Protein AF-A0ABD1Q8P7-F1 (afdb_monomer_lite)

Foldseek 3Di:
DDDDDDDDDDDDDDDDDDDDDDDDDDDPPPDDDDDPPPPPPPDDPPPPDPPDPPPPPPPPVPPPCPDALQNLLVQLVCCLCPVDPDDNPDDDLQSSLVSNVVSLVVVVVVVVVVVVVVCVVVVDDDDDDDDPDDDCDQVRVVSCVVSVNVVSPQSSVVVVVHGPVSSSVVSPPPPD

Secondary structure (DSSP, 8-state):
---PPPP-------------------------------------TTSS----TT-----------PPPHHHHHHHHHHHHHHS-SS-TT---HHHHHHHHHHHHHHHHHHHHHHHHHHHHHHTPPPPPP--S------HHHHHHHHTT-HHHHHHHHHHTT--HHHHHHHTTGGG-

pLDDT: mean 71.92, std 25.05, range [29.03, 96.69]

Radius of gyration: 26.57 Å; chains: 1; bounding box: 70×62×67 Å

Organism: NCBI:txid205694

Sequence (176 aa):
MEVSAFSVSPSSIALFSNFSRNLSNWEFRISRSPHSRRCFIVKNVASEKQQKLKDRPALHEEDSLKPDSASIASSIKYHAEFTPAFSPELFELPKAYYATAESVRDMLIINWNATYDYYEKMDVKQAYYLSMEYLQGRALLNAIGNLELTGAYAEALRKLGQNLEDVARQASVSLS

InterPro domains:
  IPR000811 Glycosyl transferase, family 35 [PTHR11468] (46-170)

Structure (mmCIF, N/CA/C/O backbone):
data_AF-A0ABD1Q8P7-F1
#
_entry.id   AF-A0ABD1Q8P7-F1
#
loop_
_atom_site.group_PDB
_atom_site.id
_atom_site.type_symbol
_atom_site.label_atom_id
_atom_site.label_alt_id
_atom_site.label_comp_id
_atom_site.label_asym_id
_atom_site.label_entity_id
_atom_site.label_seq_id
_atom_site.pdbx_PDB_ins_code
_atom_site.Cartn_x
_atom_site.Cartn_y
_atom_site.Cartn_z
_atom_site.occupancy
_atom_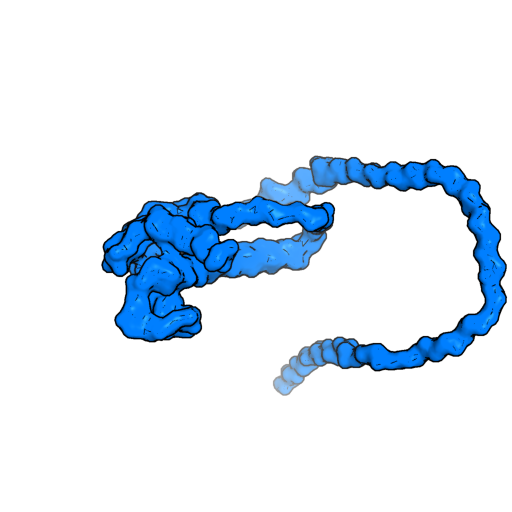site.B_iso_or_equiv
_atom_site.auth_seq_id
_atom_site.auth_comp_id
_atom_site.auth_asym_id
_atom_site.auth_atom_id
_atom_site.pdbx_PDB_model_num
ATOM 1 N N . MET A 1 1 ? 49.360 17.920 -3.704 1.00 41.06 1 MET A N 1
ATOM 2 C CA . MET A 1 1 ? 48.051 17.265 -3.514 1.00 41.06 1 MET A CA 1
ATOM 3 C C . MET A 1 1 ? 47.000 18.236 -4.014 1.00 41.06 1 MET A C 1
ATOM 5 O O . MET A 1 1 ? 46.603 19.126 -3.276 1.00 41.06 1 MET A O 1
ATOM 9 N N . GLU A 1 2 ? 46.669 18.146 -5.300 1.00 32.91 2 GLU A N 1
ATOM 10 C CA . GLU A 1 2 ? 45.545 18.873 -5.893 1.00 32.91 2 GLU A CA 1
ATOM 11 C C . GLU A 1 2 ? 44.259 18.099 -5.601 1.00 32.91 2 GLU A C 1
ATOM 13 O O . GLU A 1 2 ? 44.213 16.884 -5.787 1.00 32.91 2 GLU A O 1
ATOM 18 N N . VAL A 1 3 ? 43.226 18.800 -5.140 1.00 40.91 3 VAL A N 1
ATOM 19 C CA . VAL A 1 3 ? 41.857 18.286 -5.072 1.00 40.91 3 VAL A CA 1
ATOM 20 C C . VAL A 1 3 ? 41.006 19.110 -6.027 1.00 40.91 3 VAL A C 1
ATOM 22 O O . VAL A 1 3 ? 40.790 20.304 -5.834 1.00 40.91 3 VAL A O 1
ATOM 25 N N . SER A 1 4 ? 40.580 18.466 -7.108 1.00 37.16 4 SER A N 1
ATOM 26 C CA . SER A 1 4 ? 39.680 19.020 -8.112 1.00 37.16 4 SER A CA 1
ATOM 27 C C . SER A 1 4 ? 38.277 19.183 -7.519 1.00 37.16 4 SER A C 1
ATOM 29 O O . SER A 1 4 ? 37.673 18.213 -7.065 1.00 37.16 4 SER A O 1
ATOM 31 N N . ALA A 1 5 ? 37.750 20.407 -7.534 1.00 40.59 5 ALA A N 1
ATOM 32 C CA . ALA A 1 5 ? 36.365 20.702 -7.186 1.00 40.59 5 ALA A CA 1
ATOM 33 C C . ALA A 1 5 ? 35.458 20.458 -8.405 1.00 40.59 5 ALA A C 1
ATOM 35 O O . ALA A 1 5 ? 35.649 21.064 -9.460 1.00 40.59 5 ALA A O 1
ATOM 36 N N . PHE A 1 6 ? 34.476 19.567 -8.261 1.00 34.59 6 PHE A N 1
ATOM 37 C CA . PHE A 1 6 ? 33.439 19.325 -9.262 1.00 34.59 6 PHE A CA 1
ATOM 38 C C . PHE A 1 6 ? 32.339 20.386 -9.106 1.00 34.59 6 PHE A C 1
ATOM 40 O O . PHE A 1 6 ? 31.718 20.512 -8.052 1.00 34.59 6 PHE A O 1
ATOM 47 N N . SER A 1 7 ? 32.146 21.178 -10.156 1.00 33.59 7 SER A N 1
ATOM 48 C CA . SER A 1 7 ? 31.109 22.203 -10.280 1.00 33.59 7 SER A CA 1
ATOM 49 C C . SER A 1 7 ? 29.750 21.551 -10.558 1.00 33.59 7 SER A C 1
ATOM 51 O O . SER A 1 7 ? 29.611 20.818 -11.535 1.00 33.59 7 SER A O 1
ATOM 53 N N . VAL A 1 8 ? 28.745 21.842 -9.728 1.00 39.50 8 VAL A N 1
ATOM 54 C CA . VAL A 1 8 ? 27.325 21.603 -10.031 1.00 39.50 8 VAL A CA 1
ATOM 55 C C . VAL A 1 8 ? 26.650 22.967 -10.137 1.00 39.50 8 VAL A C 1
ATOM 57 O O . VAL A 1 8 ? 26.600 23.728 -9.173 1.00 39.50 8 VAL A O 1
ATOM 60 N N . SER A 1 9 ? 26.170 23.290 -11.336 1.00 36.75 9 SER A N 1
ATOM 61 C CA . SER A 1 9 ? 25.397 24.499 -11.621 1.00 36.75 9 SER A CA 1
ATOM 62 C C . SER A 1 9 ? 23.930 24.308 -11.205 1.00 36.75 9 SER A C 1
ATOM 64 O O . SER A 1 9 ? 23.332 23.301 -11.588 1.00 36.75 9 SER A O 1
ATOM 66 N N . PRO A 1 10 ? 23.319 25.262 -10.479 1.00 41.78 10 PRO A N 1
ATOM 67 C CA . PRO A 1 10 ? 21.880 25.309 -10.270 1.00 41.78 10 PRO A CA 1
ATOM 68 C C . PRO A 1 10 ? 21.239 26.243 -11.308 1.00 41.78 10 PRO A C 1
ATOM 70 O O . PRO A 1 10 ? 21.439 27.457 -11.274 1.00 41.78 10 PRO A O 1
ATOM 73 N N . SER A 1 11 ? 20.459 25.700 -12.243 1.00 34.94 11 SER A N 1
ATOM 74 C CA . SER A 1 11 ? 19.653 26.510 -13.163 1.00 34.94 11 SER A CA 1
ATOM 75 C C . SER A 1 11 ? 18.288 26.848 -12.552 1.00 34.94 11 SER A C 1
ATOM 77 O O . SER A 1 11 ? 17.472 25.972 -12.275 1.00 34.94 11 SER A O 1
ATOM 79 N N . SER A 1 12 ? 18.105 28.155 -12.358 1.00 33.19 12 SER A N 1
ATOM 80 C CA . SER A 1 12 ? 16.984 28.922 -11.815 1.00 33.19 12 SER A CA 1
ATOM 81 C C . SER A 1 12 ? 15.560 28.498 -12.186 1.00 33.19 12 SER A C 1
ATOM 83 O O . SER A 1 12 ? 15.215 28.336 -13.355 1.00 33.19 12 SER A O 1
ATOM 85 N N . ILE A 1 13 ? 14.697 28.542 -11.168 1.00 41.38 13 ILE A N 1
ATOM 86 C CA . ILE A 1 13 ? 13.248 28.749 -11.267 1.00 41.38 13 ILE A CA 1
ATOM 87 C C . ILE A 1 13 ? 12.958 30.215 -10.895 1.00 41.38 13 ILE A C 1
ATOM 89 O O . ILE A 1 13 ? 13.253 30.629 -9.778 1.00 41.38 13 ILE A O 1
ATOM 93 N N . ALA A 1 14 ? 12.359 30.985 -11.805 1.00 33.78 14 ALA A N 1
ATOM 94 C CA . ALA A 1 14 ? 11.606 32.220 -11.530 1.00 33.78 14 ALA A CA 1
ATOM 95 C C . ALA A 1 14 ? 10.690 32.476 -12.745 1.00 33.78 14 ALA A C 1
ATOM 97 O O . ALA A 1 14 ? 11.173 32.638 -13.859 1.00 33.78 14 ALA A O 1
ATOM 98 N N . LEU A 1 15 ? 9.401 32.146 -12.656 1.00 34.25 15 LEU A N 1
ATOM 99 C CA . LEU A 1 15 ? 8.263 32.968 -12.215 1.00 34.25 15 LEU A CA 1
ATOM 100 C C . LEU A 1 15 ? 7.840 34.107 -13.163 1.00 34.25 15 LEU A C 1
ATOM 102 O O . LEU A 1 15 ? 8.585 35.023 -13.492 1.00 34.25 15 LEU A O 1
ATOM 106 N N . PHE A 1 16 ? 6.562 33.992 -13.530 1.00 38.97 16 PHE A N 1
ATOM 107 C CA . PHE A 1 16 ? 5.670 34.893 -14.249 1.00 38.97 16 PHE A CA 1
ATOM 108 C C . PHE A 1 16 ? 5.809 36.379 -13.890 1.00 38.97 16 PHE A C 1
ATOM 110 O O . PHE A 1 16 ? 5.791 36.728 -12.715 1.00 38.97 16 PHE A O 1
ATOM 117 N N . SER A 1 17 ? 5.722 37.258 -14.895 1.00 30.81 17 SER A N 1
ATOM 118 C CA . SER A 1 17 ? 4.758 38.370 -14.866 1.00 30.81 17 SER A CA 1
ATOM 119 C C . SER A 1 17 ? 4.654 39.116 -16.207 1.00 30.81 17 SER A C 1
ATOM 121 O O . SER A 1 17 ? 5.644 39.398 -16.868 1.00 30.81 17 SER A O 1
ATOM 123 N N . ASN A 1 18 ? 3.407 39.471 -16.537 1.00 33.38 18 ASN A N 1
ATOM 124 C CA . ASN A 1 18 ? 2.975 40.623 -17.331 1.00 33.38 18 ASN A CA 1
ATOM 125 C C . ASN A 1 18 ? 3.381 40.726 -18.811 1.00 33.38 18 ASN A C 1
ATOM 127 O O . ASN A 1 18 ? 4.415 41.289 -19.158 1.00 33.38 18 ASN A O 1
ATOM 131 N N . PHE A 1 19 ? 2.421 40.430 -19.696 1.00 29.03 19 PHE A N 1
ATOM 132 C CA . PHE A 1 19 ? 2.240 41.283 -20.868 1.00 29.03 19 PHE A CA 1
ATOM 133 C C . PHE A 1 19 ? 0.767 41.615 -21.105 1.00 29.03 19 PHE A C 1
ATOM 135 O O . PHE A 1 19 ? -0.127 40.774 -21.013 1.00 29.03 19 PHE A O 1
ATOM 142 N N . SER A 1 20 ? 0.556 42.909 -21.307 1.00 34.59 20 SER A N 1
ATOM 143 C CA . SER A 1 20 ? -0.701 43.631 -21.237 1.00 34.59 20 SER A CA 1
ATOM 144 C C . SER A 1 20 ? -1.556 43.449 -22.491 1.00 34.59 20 SER A C 1
ATOM 146 O O . SER A 1 20 ? -1.073 43.144 -23.578 1.00 34.59 20 SER A O 1
ATOM 148 N N . ARG A 1 21 ? -2.857 43.675 -22.307 1.00 41.97 21 ARG A N 1
ATOM 149 C CA . ARG A 1 21 ? -3.917 43.602 -23.312 1.00 41.97 21 ARG A CA 1
ATOM 150 C C . ARG A 1 21 ? -3.717 44.688 -24.375 1.00 41.97 21 ARG A C 1
ATOM 152 O O . ARG A 1 21 ? -3.667 45.866 -24.037 1.00 41.97 21 ARG A O 1
ATOM 159 N N . ASN A 1 22 ? -3.741 44.315 -25.653 1.00 35.97 22 ASN A N 1
ATOM 160 C CA . ASN A 1 22 ? -4.157 45.225 -26.718 1.00 35.97 22 ASN A CA 1
ATOM 161 C C . ASN A 1 22 ? -5.138 44.489 -27.639 1.00 35.97 22 ASN A C 1
ATOM 163 O O . ASN A 1 22 ? -4.765 43.625 -28.427 1.00 35.97 22 ASN A O 1
ATOM 167 N N . LEU A 1 23 ? -6.421 44.786 -27.436 1.00 45.47 23 LEU A N 1
ATOM 168 C CA . LEU A 1 23 ? -7.528 44.382 -28.288 1.00 45.47 23 LEU A CA 1
ATOM 169 C C . LEU A 1 23 ? -7.717 45.480 -29.332 1.00 45.47 23 LEU A C 1
ATOM 171 O O . LEU A 1 23 ? -8.270 46.531 -29.015 1.00 45.47 23 LEU A O 1
ATOM 175 N N . SER A 1 24 ? -7.316 45.229 -30.573 1.00 46.22 24 SER A N 1
ATOM 176 C CA . SER A 1 24 ? -8.000 45.837 -31.710 1.00 46.22 24 SER A CA 1
ATOM 177 C C . SER A 1 24 ? -7.896 44.951 -32.949 1.00 46.22 24 SER A C 1
ATOM 179 O O . SER A 1 24 ? -6.823 44.529 -33.364 1.00 46.22 24 SER A O 1
ATOM 181 N N . ASN A 1 25 ? -9.080 44.678 -33.494 1.00 46.12 25 ASN A N 1
ATOM 182 C CA . ASN A 1 25 ? -9.380 44.245 -34.852 1.00 46.12 25 ASN A CA 1
ATOM 183 C C . ASN A 1 25 ? -8.745 42.934 -35.329 1.00 46.12 25 ASN A C 1
ATOM 185 O O . ASN A 1 25 ? -7.766 42.917 -36.071 1.00 46.12 25 ASN A O 1
ATOM 189 N N . TRP A 1 26 ? -9.433 41.832 -35.031 1.00 36.84 26 TRP A N 1
ATOM 190 C CA . TRP A 1 26 ? -9.427 40.677 -35.921 1.00 36.84 26 TRP A CA 1
ATOM 191 C C . TRP A 1 26 ? -10.879 40.288 -36.225 1.00 36.84 26 TRP A C 1
ATOM 193 O O . TRP A 1 26 ? -11.674 39.969 -35.340 1.00 36.84 26 TRP A O 1
ATOM 203 N N . GLU A 1 27 ? -11.261 40.422 -37.490 1.00 32.00 27 GLU A N 1
ATOM 204 C CA . GLU A 1 27 ? -12.544 39.955 -37.991 1.00 32.00 27 GLU A CA 1
ATOM 205 C C . GLU A 1 27 ? -12.558 38.421 -37.948 1.00 32.00 27 GLU A C 1
ATOM 207 O O . GLU A 1 27 ? -11.778 37.752 -38.628 1.00 32.00 27 GLU A O 1
ATOM 212 N N . PHE A 1 28 ? -13.468 37.843 -37.164 1.00 33.34 28 PHE A N 1
ATOM 213 C CA . PHE A 1 28 ? -13.729 36.407 -37.176 1.00 33.34 28 PHE A CA 1
ATOM 214 C C . PHE A 1 28 ? -14.457 36.018 -38.474 1.00 33.34 28 PHE A C 1
ATOM 216 O O . PHE A 1 28 ? -15.680 35.880 -38.508 1.00 33.34 28 PHE A O 1
ATOM 223 N N . ARG A 1 29 ? -13.714 35.778 -39.560 1.00 30.55 29 ARG A N 1
ATOM 224 C CA . ARG A 1 29 ? -14.224 34.973 -40.680 1.00 30.55 29 ARG A CA 1
ATOM 225 C C . ARG A 1 29 ? -14.071 33.498 -40.329 1.00 30.55 29 ARG A C 1
ATOM 227 O O . ARG A 1 29 ? -13.016 32.902 -40.525 1.00 30.55 29 ARG A O 1
ATOM 234 N N . ILE A 1 30 ? -15.151 32.897 -39.834 1.00 38.41 30 ILE A N 1
ATOM 235 C CA . ILE A 1 30 ? -15.269 31.443 -39.679 1.00 38.41 30 ILE A CA 1
ATOM 236 C C . ILE A 1 30 ? -15.318 30.823 -41.082 1.00 38.41 30 ILE A C 1
ATOM 238 O O . ILE A 1 30 ? -16.382 30.632 -41.667 1.00 38.41 30 ILE A O 1
ATOM 242 N N . SER A 1 31 ? -14.146 30.520 -41.639 1.00 37.25 31 SER A N 1
ATOM 243 C CA . SER A 1 31 ? -14.031 29.618 -42.782 1.00 37.25 31 SER A CA 1
ATOM 244 C C . SER A 1 31 ? -14.106 28.185 -42.258 1.00 37.25 31 SER A C 1
ATOM 246 O O . SER A 1 31 ? -13.184 27.695 -41.603 1.00 37.25 31 SER A O 1
ATOM 248 N N . ARG A 1 32 ? -15.240 27.520 -42.497 1.00 42.59 32 ARG A N 1
ATOM 249 C CA . ARG A 1 32 ? -15.420 26.089 -42.224 1.00 42.59 32 ARG A CA 1
ATOM 250 C C . ARG A 1 32 ? -14.512 25.289 -43.164 1.00 42.59 32 ARG A C 1
ATOM 252 O O . ARG A 1 32 ? -14.887 25.020 -44.299 1.00 42.59 32 ARG A O 1
ATOM 259 N N . SER A 1 33 ? -13.328 24.905 -42.690 1.00 47.62 33 SER A N 1
ATOM 260 C CA . SER A 1 33 ? -12.486 23.904 -43.356 1.00 47.62 33 SER A CA 1
ATOM 261 C C . SER A 1 33 ? -12.981 22.493 -43.000 1.00 47.62 33 SER A C 1
ATOM 263 O O . SER A 1 33 ? -13.266 22.234 -41.825 1.00 47.62 33 SER A O 1
ATOM 265 N N . PRO A 1 34 ? -13.138 21.574 -43.971 1.00 44.94 34 PRO A N 1
ATOM 266 C CA . PRO A 1 34 ? -13.688 20.257 -43.707 1.00 44.94 34 PRO A CA 1
ATOM 267 C C . PRO A 1 34 ? -12.654 19.375 -42.998 1.00 44.94 34 PRO A C 1
ATOM 269 O O . PRO A 1 34 ? -11.527 19.216 -43.454 1.00 44.94 34 PRO A O 1
ATOM 272 N N . HIS A 1 35 ? -13.081 18.812 -41.866 1.00 50.16 35 HIS A N 1
ATOM 273 C CA . HIS A 1 35 ? -12.560 17.637 -41.164 1.00 50.16 35 HIS A CA 1
ATOM 274 C C . HIS A 1 35 ? -11.375 16.918 -41.839 1.00 50.16 35 HIS A C 1
ATOM 276 O O . HIS A 1 35 ? -11.546 15.916 -42.536 1.00 50.16 35 HIS A O 1
ATOM 282 N N . SER A 1 36 ? -10.154 17.356 -41.527 1.00 47.75 36 SER A N 1
ATOM 283 C CA . SER A 1 36 ? -8.986 16.486 -41.635 1.00 47.75 36 SER A CA 1
ATOM 284 C C . SER A 1 36 ? -9.027 15.537 -40.444 1.00 47.75 36 SER A C 1
ATOM 286 O O . SER A 1 36 ? -8.711 15.919 -39.314 1.00 47.75 36 SER A O 1
ATOM 288 N N . ARG A 1 37 ? -9.500 14.304 -40.668 1.00 48.97 37 ARG A N 1
ATOM 289 C CA . ARG A 1 37 ? -9.367 13.232 -39.680 1.00 48.97 37 ARG A CA 1
ATOM 290 C C . ARG A 1 37 ? -7.8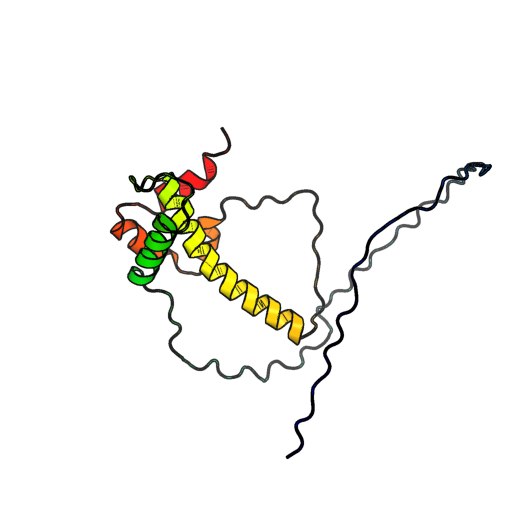70 13.040 -39.443 1.00 48.97 37 ARG A C 1
ATOM 292 O O . ARG A 1 37 ? -7.197 12.414 -40.258 1.00 48.97 37 ARG A O 1
ATOM 299 N N . ARG A 1 38 ? -7.339 13.576 -38.340 1.00 46.38 38 ARG A N 1
ATOM 300 C CA . ARG A 1 38 ? -6.026 13.166 -37.834 1.00 46.38 38 ARG A CA 1
ATOM 301 C C . ARG A 1 38 ? -6.123 11.678 -37.521 1.00 46.38 38 ARG A C 1
ATOM 303 O O . ARG A 1 38 ? -6.665 11.280 -36.496 1.00 46.38 38 ARG A O 1
ATOM 310 N N . CYS A 1 39 ? -5.651 10.858 -38.449 1.00 42.41 39 CYS A N 1
ATOM 311 C CA . CYS A 1 39 ? -5.410 9.452 -38.203 1.00 42.41 39 CYS A CA 1
ATOM 312 C C . CYS A 1 39 ? -4.199 9.381 -37.270 1.00 42.41 39 CYS A C 1
ATOM 314 O O . CYS A 1 39 ? -3.062 9.583 -37.697 1.00 42.41 39 CYS A O 1
ATOM 316 N N . PHE A 1 40 ? -4.441 9.164 -35.979 1.00 43.97 40 PHE A N 1
ATOM 317 C CA . PHE A 1 40 ? -3.383 8.739 -35.076 1.00 43.97 40 PHE A CA 1
ATOM 318 C C . PHE A 1 40 ? -3.016 7.312 -35.477 1.00 43.97 40 PHE A C 1
ATOM 320 O O . PHE A 1 40 ? -3.717 6.360 -35.145 1.00 43.97 40 PHE A O 1
ATOM 327 N N . ILE A 1 41 ? -1.941 7.163 -36.249 1.00 54.81 41 ILE A N 1
ATOM 328 C CA . ILE A 1 41 ? -1.360 5.848 -36.494 1.00 54.81 41 ILE A CA 1
ATOM 329 C C . ILE A 1 41 ? -0.708 5.418 -35.182 1.00 54.81 41 ILE A C 1
ATOM 331 O O . ILE A 1 41 ? 0.384 5.874 -34.837 1.00 54.81 41 ILE A O 1
ATOM 335 N N . VAL A 1 42 ? -1.386 4.539 -34.445 1.00 56.59 42 VAL A N 1
ATOM 336 C CA . VAL A 1 42 ? -0.762 3.751 -33.383 1.00 56.59 42 VAL A CA 1
ATOM 337 C C . VAL A 1 42 ? 0.202 2.793 -34.072 1.00 56.59 42 VAL A C 1
ATOM 339 O O . VAL A 1 42 ? -0.190 1.759 -34.607 1.00 56.59 42 VAL A O 1
ATOM 342 N N . LYS A 1 43 ? 1.482 3.165 -34.127 1.00 50.19 43 LYS A N 1
ATOM 343 C CA . LYS A 1 43 ? 2.533 2.225 -34.513 1.00 50.19 43 LYS A CA 1
ATOM 344 C C . LYS A 1 43 ? 2.668 1.219 -33.377 1.00 50.19 43 LYS A C 1
ATOM 346 O O . LYS A 1 43 ? 2.993 1.604 -32.256 1.00 50.19 43 LYS A O 1
ATOM 351 N N . ASN A 1 44 ? 2.395 -0.049 -33.664 1.00 59.06 44 ASN A N 1
ATOM 352 C CA . ASN A 1 44 ? 2.640 -1.130 -32.722 1.00 59.06 44 ASN A CA 1
ATOM 353 C C . ASN A 1 44 ? 4.157 -1.215 -32.456 1.00 59.06 44 ASN A C 1
ATOM 355 O O . ASN A 1 44 ? 4.925 -1.525 -33.364 1.00 59.06 44 ASN A O 1
ATOM 359 N N . VAL A 1 45 ? 4.586 -0.916 -31.225 1.00 57.38 45 VAL A N 1
ATOM 360 C CA . VAL A 1 45 ? 5.993 -0.947 -30.758 1.00 57.38 45 VAL A CA 1
ATOM 361 C C . VAL A 1 45 ? 6.411 -2.390 -30.415 1.00 57.38 45 VAL A C 1
ATOM 363 O O . VAL A 1 45 ? 7.275 -2.633 -29.591 1.00 57.38 45 VAL A O 1
ATOM 366 N N . ALA A 1 46 ? 5.791 -3.397 -31.029 1.00 52.88 46 ALA A N 1
ATOM 367 C CA . ALA A 1 46 ? 6.193 -4.791 -30.848 1.00 52.88 46 ALA A CA 1
ATOM 368 C C . ALA A 1 46 ? 7.411 -5.181 -31.715 1.00 52.88 46 ALA A C 1
ATOM 370 O O . ALA A 1 46 ? 7.939 -6.278 -31.560 1.00 52.88 46 ALA A O 1
ATOM 371 N N . SER A 1 47 ? 7.862 -4.315 -32.636 1.00 47.84 47 SER A N 1
ATOM 372 C CA . SER A 1 47 ? 8.861 -4.679 -33.658 1.00 47.84 47 SER A CA 1
ATOM 373 C C . SER A 1 47 ? 10.246 -4.038 -33.513 1.00 47.84 47 SER A C 1
ATOM 375 O O . SER A 1 47 ? 11.119 -4.329 -34.326 1.00 47.84 47 SER A O 1
ATOM 377 N N . GLU A 1 48 ? 10.514 -3.231 -32.486 1.00 50.09 48 GLU A N 1
ATOM 378 C CA . GLU A 1 48 ? 11.853 -2.661 -32.274 1.00 50.09 48 GLU A CA 1
ATOM 379 C C . GLU A 1 48 ? 12.606 -3.426 -31.171 1.00 50.09 48 GLU A C 1
ATOM 381 O O . GLU A 1 48 ? 12.487 -3.155 -29.984 1.00 50.09 48 GLU A O 1
ATOM 386 N N . LYS A 1 49 ? 13.398 -4.404 -31.641 1.00 41.97 49 LYS A N 1
ATOM 387 C CA . LYS A 1 49 ? 14.476 -5.159 -30.970 1.00 41.97 49 LYS A CA 1
ATOM 388 C C . LYS A 1 49 ? 14.107 -6.097 -29.809 1.00 41.97 49 LYS A C 1
ATOM 390 O O . LYS A 1 49 ? 14.249 -5.782 -28.634 1.00 41.97 49 LYS A O 1
ATOM 395 N N . GLN A 1 50 ? 13.946 -7.374 -30.167 1.00 46.47 50 GLN A N 1
ATOM 396 C CA . GLN A 1 50 ? 14.377 -8.515 -29.342 1.00 46.47 50 GLN A CA 1
ATOM 397 C C . GLN A 1 50 ? 15.920 -8.616 -29.237 1.00 46.47 50 GLN A C 1
ATOM 399 O O . GLN A 1 50 ? 16.524 -9.630 -29.580 1.00 46.47 50 GLN A O 1
ATOM 404 N N . GLN A 1 51 ? 16.597 -7.560 -28.793 1.00 45.59 51 GLN A N 1
ATOM 405 C CA . GLN A 1 51 ? 18.044 -7.558 -28.537 1.00 45.59 51 GLN A CA 1
ATOM 406 C C . GLN A 1 51 ? 18.249 -6.699 -27.282 1.00 45.59 51 GLN A C 1
ATOM 408 O O . GLN A 1 51 ? 18.210 -5.483 -27.381 1.00 45.59 51 GLN A O 1
ATOM 413 N N . LYS A 1 52 ? 18.352 -7.226 -26.056 1.00 38.16 52 LYS A N 1
ATOM 414 C CA . LYS A 1 52 ? 19.341 -8.196 -25.566 1.00 38.16 52 LYS A CA 1
ATOM 415 C C . LYS A 1 52 ? 18.832 -8.830 -24.254 1.00 38.16 52 LYS A C 1
ATOM 417 O O . LYS A 1 52 ? 19.189 -8.400 -23.166 1.00 38.16 52 LYS A O 1
ATOM 422 N N . LEU A 1 53 ? 18.020 -9.884 -24.337 1.00 43.78 53 LEU A N 1
ATOM 423 C CA . LEU A 1 53 ? 17.729 -10.776 -23.199 1.00 43.78 53 LEU A CA 1
ATOM 424 C C . LEU A 1 53 ? 18.881 -11.788 -23.064 1.00 43.78 53 LEU A C 1
ATOM 426 O O . LEU A 1 53 ? 18.724 -12.977 -23.318 1.00 43.78 53 LEU A O 1
ATOM 430 N N . LYS A 1 54 ? 20.091 -11.301 -22.770 1.00 39.56 54 LYS A N 1
ATOM 431 C CA . LYS A 1 54 ? 21.239 -12.176 -22.471 1.00 39.56 54 LYS A CA 1
ATOM 432 C C . LYS A 1 54 ? 22.146 -11.673 -21.355 1.00 39.56 54 LYS A C 1
ATOM 434 O O . LYS A 1 54 ? 23.211 -12.227 -21.163 1.00 39.56 54 LYS A O 1
ATOM 439 N N . ASP A 1 55 ? 21.662 -10.711 -20.584 1.00 42.56 55 ASP A N 1
ATOM 440 C CA . ASP A 1 55 ? 22.196 -10.386 -19.269 1.00 42.56 55 ASP A CA 1
ATOM 441 C C . ASP A 1 55 ? 20.993 -10.349 -18.313 1.00 42.56 55 ASP A C 1
ATOM 443 O O . ASP A 1 55 ? 20.565 -9.295 -17.857 1.00 42.56 55 ASP A O 1
ATOM 447 N N . ARG A 1 56 ? 20.374 -11.511 -18.045 1.00 38.06 56 ARG A N 1
ATOM 448 C CA . ARG A 1 56 ? 19.892 -11.709 -16.676 1.00 38.06 56 ARG A CA 1
ATOM 449 C C . ARG A 1 56 ? 21.193 -11.872 -15.895 1.00 38.06 56 ARG A C 1
ATOM 451 O O . ARG A 1 56 ? 21.808 -12.928 -16.067 1.00 38.06 56 ARG A O 1
ATOM 458 N N . PRO A 1 57 ? 21.668 -10.897 -15.097 1.00 38.44 57 PRO A N 1
ATOM 459 C CA . PRO A 1 57 ? 22.502 -11.320 -13.991 1.00 38.44 57 PRO A CA 1
ATOM 460 C C . PRO A 1 57 ? 21.644 -12.360 -13.274 1.00 38.44 57 PRO A C 1
ATOM 462 O O . PRO A 1 57 ? 20.446 -12.132 -13.066 1.00 38.44 57 PRO A O 1
ATOM 465 N N . ALA A 1 58 ? 22.201 -13.550 -13.054 1.00 35.94 58 ALA A N 1
ATOM 466 C CA . ALA A 1 58 ? 21.615 -14.484 -12.115 1.00 35.94 58 ALA A CA 1
ATOM 467 C C . ALA A 1 58 ? 21.252 -13.633 -10.900 1.00 35.94 58 ALA A C 1
ATOM 469 O O . ALA A 1 58 ? 22.136 -13.005 -10.315 1.00 35.94 58 ALA A O 1
ATOM 470 N N . LEU A 1 59 ? 19.949 -13.466 -10.648 1.00 32.03 59 LEU A N 1
ATOM 471 C CA . LEU A 1 59 ? 19.515 -12.868 -9.404 1.00 32.03 59 LEU A CA 1
ATOM 472 C C . LEU A 1 59 ? 20.100 -13.814 -8.387 1.00 32.03 59 LEU A C 1
ATOM 474 O O . LEU A 1 59 ? 19.726 -14.987 -8.352 1.00 32.03 59 LEU A O 1
ATOM 478 N N . HIS A 1 60 ? 21.133 -13.328 -7.713 1.00 38.31 60 HIS A N 1
ATOM 479 C CA . HIS A 1 60 ? 21.706 -14.036 -6.610 1.00 38.31 60 HIS A CA 1
ATOM 480 C C . HIS A 1 60 ? 20.524 -14.447 -5.730 1.00 38.31 60 HIS A C 1
ATOM 482 O O . HIS A 1 60 ? 19.653 -13.626 -5.425 1.00 38.31 60 HIS A O 1
ATOM 488 N N . GLU A 1 61 ? 20.457 -15.739 -5.428 1.00 42.00 61 GLU A N 1
ATOM 489 C CA . GLU A 1 61 ? 19.710 -16.265 -4.297 1.00 42.00 61 GLU A CA 1
ATOM 490 C C . GLU A 1 61 ? 20.315 -15.619 -3.043 1.00 42.00 61 GLU A C 1
ATOM 492 O O . GLU A 1 61 ? 21.157 -16.188 -2.366 1.00 42.00 61 GLU A O 1
ATOM 497 N N . GLU A 1 62 ? 19.967 -14.362 -2.811 1.00 38.44 62 GLU A N 1
ATOM 498 C CA . GLU A 1 62 ? 20.272 -13.604 -1.608 1.00 38.44 62 GLU A CA 1
ATOM 499 C C . GLU A 1 62 ? 18.916 -13.451 -0.958 1.00 38.44 62 GLU A C 1
ATOM 501 O O . GLU A 1 62 ? 18.103 -12.652 -1.426 1.00 38.44 62 GLU A O 1
ATOM 506 N N . ASP A 1 63 ? 18.644 -14.351 -0.011 1.00 42.75 63 ASP A N 1
ATOM 507 C CA . ASP A 1 63 ? 17.481 -14.413 0.870 1.00 42.75 63 ASP A CA 1
ATOM 508 C C . ASP A 1 63 ? 16.443 -13.330 0.570 1.00 42.75 63 ASP A C 1
ATOM 510 O O . ASP A 1 63 ? 16.488 -12.218 1.101 1.00 42.75 63 ASP A O 1
ATOM 514 N N . SER A 1 64 ? 15.502 -13.643 -0.329 1.00 53.50 64 SER A N 1
ATOM 515 C CA . SER A 1 64 ? 14.350 -12.784 -0.560 1.00 53.50 64 SER A CA 1
ATOM 516 C C . SER A 1 64 ? 13.563 -12.762 0.746 1.00 53.50 64 SER A C 1
ATOM 518 O O . SER A 1 64 ? 12.750 -13.653 1.001 1.00 53.50 64 SER A O 1
ATOM 520 N N . LEU A 1 65 ? 13.851 -11.790 1.608 1.00 62.97 65 LEU A N 1
ATOM 521 C CA . LEU A 1 65 ? 13.179 -11.589 2.882 1.00 62.97 65 LEU A CA 1
ATOM 522 C C . LEU A 1 65 ? 11.767 -11.084 2.580 1.00 62.97 65 LEU A C 1
ATOM 524 O O . LEU A 1 65 ? 11.439 -9.915 2.778 1.00 62.97 65 LEU A O 1
ATOM 528 N N . LYS A 1 66 ? 10.919 -11.979 2.055 1.00 72.75 66 LYS A N 1
ATOM 529 C CA . LYS A 1 66 ? 9.473 -11.831 2.149 1.00 72.75 66 LYS A CA 1
ATOM 530 C C . LYS A 1 66 ? 9.213 -11.557 3.632 1.00 72.75 66 LYS A C 1
ATOM 532 O O . LYS A 1 66 ? 9.640 -12.358 4.461 1.00 72.75 66 LYS A O 1
ATOM 537 N N . PRO A 1 67 ? 8.626 -10.406 3.985 1.00 81.19 67 PRO A N 1
ATOM 538 C CA . PRO A 1 67 ? 8.552 -9.999 5.374 1.00 81.19 67 PRO A CA 1
ATOM 539 C C . PRO A 1 67 ? 7.737 -11.025 6.160 1.00 81.19 67 PRO A C 1
ATOM 541 O O . PRO A 1 67 ? 6.595 -11.331 5.814 1.00 81.19 67 PRO A O 1
ATOM 544 N N . ASP A 1 68 ? 8.337 -11.548 7.224 1.00 91.62 68 ASP A N 1
ATOM 545 C CA . ASP A 1 68 ? 7.671 -12.481 8.123 1.00 91.62 68 ASP A CA 1
ATOM 546 C C . ASP A 1 68 ? 6.432 -11.841 8.757 1.00 91.62 68 ASP A C 1
ATOM 548 O O . ASP A 1 68 ? 6.384 -10.629 9.002 1.00 91.62 68 ASP A O 1
ATOM 552 N N . SER A 1 69 ? 5.455 -12.663 9.153 1.00 92.75 69 SER A N 1
ATOM 553 C CA . SER A 1 69 ? 4.238 -12.170 9.816 1.00 92.75 69 SER A CA 1
ATOM 554 C C . SER A 1 69 ? 4.530 -11.391 11.110 1.00 92.75 69 SER A C 1
ATOM 556 O O . SER A 1 69 ? 3.764 -10.509 11.494 1.00 92.75 69 SER A O 1
ATOM 558 N N . ALA A 1 70 ? 5.651 -11.668 11.786 1.00 94.25 70 ALA A N 1
ATOM 559 C CA . ALA A 1 70 ? 6.100 -10.909 12.958 1.00 94.25 70 ALA A CA 1
ATOM 560 C C . ALA A 1 70 ? 6.656 -9.514 12.605 1.00 94.25 70 ALA A C 1
ATOM 562 O O . ALA A 1 70 ? 6.390 -8.544 13.322 1.00 94.25 70 ALA A O 1
ATOM 563 N N . SER A 1 71 ? 7.387 -9.405 11.492 1.00 94.94 71 SER A N 1
ATOM 564 C CA . SER A 1 71 ? 7.913 -8.130 10.990 1.00 94.94 71 SER A CA 1
ATOM 565 C C . SER A 1 71 ? 6.768 -7.219 10.549 1.00 94.94 71 SER A C 1
ATOM 567 O O . SER A 1 71 ? 6.683 -6.067 10.975 1.00 94.94 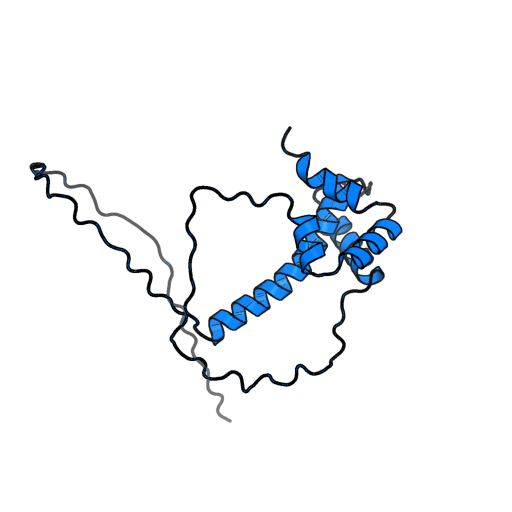71 SER A O 1
ATOM 569 N N . ILE A 1 72 ? 5.800 -7.781 9.817 1.00 95.81 72 ILE A N 1
ATOM 570 C CA . ILE A 1 72 ? 4.585 -7.069 9.401 1.00 95.81 72 ILE A CA 1
ATOM 571 C C . ILE A 1 72 ? 3.803 -6.568 10.621 1.00 95.81 72 ILE A C 1
ATOM 573 O O . ILE A 1 72 ? 3.430 -5.401 10.667 1.00 95.81 72 ILE A O 1
ATOM 577 N N . ALA A 1 73 ? 3.598 -7.400 11.648 1.00 95.50 73 ALA A N 1
ATOM 578 C CA . ALA A 1 73 ? 2.899 -6.970 12.863 1.00 95.50 73 ALA A CA 1
ATOM 579 C C . ALA A 1 73 ? 3.611 -5.797 13.564 1.00 95.50 73 ALA A C 1
ATOM 581 O O . ALA A 1 73 ? 2.955 -4.881 14.062 1.00 95.50 73 ALA A O 1
ATOM 582 N N . SER A 1 74 ? 4.946 -5.805 13.566 1.00 95.56 74 SER A N 1
ATOM 583 C CA . SER A 1 74 ? 5.758 -4.719 14.126 1.00 95.56 74 SER A CA 1
ATOM 584 C C . SER A 1 74 ? 5.630 -3.433 13.304 1.00 95.56 74 SER A C 1
ATOM 586 O O . SER A 1 74 ? 5.475 -2.363 13.885 1.00 95.56 74 SER A O 1
ATOM 588 N N . SER A 1 75 ? 5.617 -3.534 11.971 1.00 95.38 75 SER A N 1
ATOM 589 C CA . SER A 1 75 ? 5.377 -2.399 11.067 1.00 95.38 75 SER A CA 1
ATOM 590 C C . SER A 1 75 ? 3.970 -1.815 11.246 1.00 95.38 75 SER A C 1
ATOM 592 O O . SER A 1 75 ? 3.828 -0.608 11.426 1.00 95.38 75 SER A O 1
ATOM 594 N N . ILE A 1 76 ? 2.929 -2.653 11.314 1.00 94.62 76 ILE A N 1
ATOM 595 C CA . ILE A 1 76 ? 1.555 -2.196 11.586 1.00 94.62 76 ILE A CA 1
ATOM 596 C C . ILE A 1 76 ? 1.495 -1.471 12.935 1.00 94.62 76 ILE A C 1
ATOM 598 O O . ILE A 1 76 ? 0.921 -0.387 13.032 1.00 94.62 76 ILE A O 1
ATOM 602 N N . LYS A 1 77 ? 2.115 -2.034 13.979 1.00 93.81 77 LYS A N 1
ATOM 603 C CA . LYS A 1 77 ? 2.186 -1.391 15.295 1.00 93.81 77 LYS A CA 1
ATOM 604 C C . LYS A 1 77 ? 2.907 -0.042 15.228 1.00 93.81 77 LYS A C 1
ATOM 606 O O . LYS A 1 77 ? 2.411 0.931 15.786 1.00 93.81 77 LYS A O 1
ATOM 611 N N . TYR A 1 78 ? 4.025 0.028 14.509 1.00 94.25 78 TYR A N 1
ATOM 612 C CA . TYR A 1 78 ? 4.764 1.268 14.293 1.00 94.25 78 TYR A CA 1
ATOM 613 C C . TYR A 1 78 ? 3.876 2.346 13.658 1.00 94.25 78 TYR A C 1
ATOM 615 O O . TYR A 1 78 ? 3.748 3.431 14.217 1.00 94.25 78 TYR A O 1
ATOM 623 N N . HIS A 1 79 ? 3.176 2.055 12.559 1.00 93.75 79 HIS A N 1
ATOM 624 C CA . HIS A 1 79 ? 2.287 3.049 11.941 1.00 93.75 79 HIS A CA 1
ATOM 625 C C . HIS A 1 79 ? 1.095 3.417 12.828 1.00 93.75 79 HIS A C 1
ATOM 627 O O . HIS A 1 79 ? 0.658 4.566 12.822 1.00 93.75 79 HIS A O 1
ATOM 633 N N . ALA A 1 80 ? 0.596 2.482 13.640 1.00 91.06 80 ALA A N 1
ATOM 634 C CA . ALA A 1 80 ? -0.465 2.765 14.601 1.00 91.06 80 ALA A CA 1
ATOM 635 C C . ALA A 1 80 ? -0.038 3.756 15.704 1.00 91.06 80 ALA A C 1
ATOM 637 O O . ALA A 1 80 ? -0.897 4.452 16.251 1.00 91.06 80 ALA A O 1
ATOM 638 N N . GLU A 1 81 ? 1.256 3.815 16.033 1.00 90.50 81 GLU A N 1
ATOM 639 C CA . GLU A 1 81 ? 1.832 4.696 17.058 1.00 90.50 81 GLU A CA 1
ATOM 640 C C . GLU A 1 81 ? 2.382 6.008 16.468 1.00 90.50 81 GLU A C 1
ATOM 642 O O . GLU A 1 81 ? 2.133 7.082 17.014 1.00 90.50 81 GLU A O 1
ATOM 647 N N . PHE A 1 82 ? 3.104 5.934 15.345 1.00 89.69 82 PHE A N 1
ATOM 648 C CA . PHE A 1 82 ? 3.899 7.040 14.793 1.00 89.69 82 PHE A CA 1
ATOM 649 C C . PHE A 1 82 ? 3.284 7.718 13.566 1.00 89.69 82 PHE A C 1
ATOM 651 O O . PHE A 1 82 ? 3.723 8.802 13.184 1.00 89.69 82 PHE A O 1
ATOM 658 N N . THR A 1 83 ? 2.243 7.137 12.967 1.00 87.25 83 THR A N 1
ATOM 659 C CA . THR A 1 83 ? 1.471 7.756 11.879 1.00 87.25 83 THR A CA 1
ATOM 660 C C . 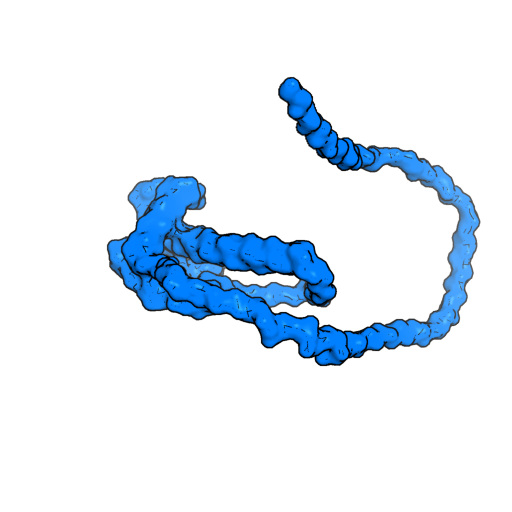THR A 1 83 ? 0.019 7.981 12.330 1.00 87.25 83 THR A C 1
A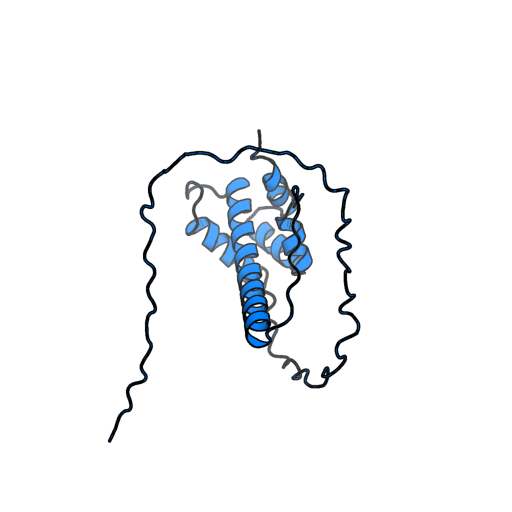TOM 662 O O . THR A 1 83 ? -0.908 7.406 11.754 1.00 87.25 83 THR A O 1
ATOM 665 N N . PRO A 1 84 ? -0.234 8.761 13.406 1.00 70.44 84 PRO A N 1
ATOM 666 C CA . PRO A 1 84 ? -1.572 8.836 13.967 1.00 70.44 84 PRO A CA 1
ATOM 667 C C . PRO A 1 84 ? -2.504 9.668 13.081 1.00 70.44 84 PRO A C 1
ATOM 669 O O . PRO A 1 84 ? -2.334 10.873 12.915 1.00 70.44 84 PRO A O 1
ATOM 672 N N . ALA A 1 85 ? -3.555 9.016 12.592 1.00 68.31 85 ALA A N 1
ATOM 673 C CA . ALA A 1 85 ? -4.793 9.666 12.159 1.00 68.31 85 ALA A CA 1
ATOM 674 C C . ALA A 1 85 ? -5.852 9.718 13.289 1.00 68.31 85 ALA A C 1
ATOM 676 O O . ALA A 1 85 ? -6.900 10.336 13.122 1.00 68.31 85 ALA A O 1
ATOM 677 N N . PHE A 1 86 ? -5.587 9.070 14.437 1.00 75.31 86 PHE A N 1
ATOM 678 C CA . PHE A 1 86 ? -6.525 8.880 15.556 1.00 75.31 86 PHE A CA 1
ATOM 679 C C . PHE A 1 86 ? -5.831 8.980 16.920 1.00 75.31 86 PHE A C 1
ATOM 681 O O . PHE A 1 86 ? -4.604 8.957 17.009 1.00 75.31 86 PHE A O 1
ATOM 688 N N . SER A 1 87 ? -6.634 9.024 17.990 1.00 78.38 87 SER A N 1
ATOM 689 C CA . SER A 1 87 ? -6.154 8.973 19.376 1.00 78.38 87 SER A CA 1
ATOM 690 C C . SER A 1 87 ? -5.294 7.718 19.646 1.00 78.38 87 SER A C 1
ATOM 692 O O . SER A 1 87 ? -5.578 6.631 19.118 1.00 78.38 87 SER A O 1
ATOM 694 N N . PRO A 1 88 ? -4.229 7.826 20.463 1.00 74.12 88 PRO A N 1
ATOM 695 C CA . PRO A 1 88 ? -3.345 6.705 20.768 1.00 74.12 88 PRO A CA 1
ATOM 696 C C . PRO A 1 88 ? -4.013 5.589 21.587 1.00 74.12 88 PRO A C 1
ATOM 698 O O . PRO A 1 88 ? -3.559 4.453 21.502 1.00 74.12 88 PRO A O 1
ATOM 701 N N . GLU A 1 89 ? -5.095 5.873 22.317 1.00 74.62 89 GLU A N 1
ATOM 702 C CA . GLU A 1 89 ? -5.600 4.986 23.378 1.00 74.62 89 GLU A CA 1
ATOM 703 C C . GLU A 1 89 ? -6.221 3.664 22.901 1.00 74.62 89 GLU A C 1
ATOM 705 O O . GLU A 1 89 ? -6.126 2.665 23.612 1.00 74.62 89 GLU A O 1
ATOM 710 N N . LEU A 1 90 ? -6.831 3.617 21.710 1.00 79.56 90 LEU A N 1
ATOM 711 C CA . LEU A 1 90 ? -7.556 2.431 21.233 1.00 79.56 90 LEU A CA 1
ATOM 712 C C . LEU A 1 90 ? -7.071 1.979 19.852 1.00 79.56 90 LEU A C 1
ATOM 714 O O . LEU A 1 90 ? -6.823 2.795 18.962 1.00 79.56 90 LEU A O 1
ATOM 718 N N . PHE A 1 91 ? -6.938 0.660 19.668 1.00 83.00 91 PHE A N 1
ATOM 719 C CA . PHE A 1 91 ? -6.649 0.021 18.378 1.00 83.00 91 PHE A CA 1
ATOM 720 C C . PHE A 1 91 ? -7.942 -0.503 17.744 1.00 83.00 91 PHE A C 1
ATOM 722 O O . PHE A 1 91 ? -8.226 -1.700 17.728 1.00 83.00 91 PHE A O 1
ATOM 729 N N . GLU A 1 92 ? -8.760 0.436 17.276 1.00 87.31 92 GLU A N 1
ATOM 730 C CA . GLU A 1 92 ? -10.044 0.160 16.627 1.00 87.31 92 GLU A CA 1
ATOM 731 C C . GLU A 1 92 ? -9.883 -0.201 15.140 1.00 87.31 92 GLU A C 1
ATOM 733 O O . GLU A 1 92 ? -8.842 0.057 14.532 1.00 87.31 92 GLU A O 1
ATOM 738 N N . LEU A 1 93 ? -10.943 -0.740 14.524 1.00 89.69 93 LEU A N 1
ATOM 739 C CA . LEU A 1 93 ? -10.967 -1.142 13.109 1.00 89.69 93 LEU A CA 1
ATOM 740 C C . LEU A 1 93 ? -10.506 -0.044 12.127 1.00 89.69 93 LEU A C 1
ATOM 742 O O . LEU A 1 93 ? -9.698 -0.362 11.250 1.00 89.69 93 LEU A O 1
ATOM 746 N N . PRO A 1 94 ? -10.934 1.234 12.245 1.00 89.31 94 PRO A N 1
ATOM 747 C CA . PRO A 1 94 ? -10.424 2.302 11.385 1.00 89.31 94 PRO A CA 1
ATOM 748 C C . PRO A 1 94 ? -8.915 2.470 11.522 1.00 89.31 94 PRO A C 1
ATOM 750 O O . PRO A 1 94 ? -8.204 2.460 10.522 1.00 89.31 94 PRO A O 1
ATOM 753 N N . LYS A 1 95 ? -8.404 2.535 12.753 1.00 90.31 95 LYS A N 1
ATOM 754 C CA . LYS A 1 95 ? -6.968 2.680 13.012 1.00 90.31 95 LYS A CA 1
ATOM 755 C C . LYS A 1 95 ? -6.174 1.489 12.475 1.00 90.31 95 LYS A C 1
ATOM 757 O O . LYS A 1 95 ? -5.145 1.691 11.837 1.00 90.31 95 LYS A O 1
ATOM 762 N N . ALA A 1 96 ? -6.675 0.269 12.669 1.00 91.88 96 ALA A N 1
ATOM 763 C CA . ALA A 1 96 ? -6.074 -0.943 12.123 1.00 91.88 96 ALA A CA 1
ATOM 764 C C . ALA A 1 96 ? -6.011 -0.911 10.589 1.00 91.88 96 ALA A C 1
ATOM 766 O O . ALA A 1 96 ? -4.991 -1.290 10.015 1.00 91.88 96 ALA A O 1
ATOM 767 N N . TYR A 1 97 ? -7.053 -0.405 9.921 1.00 92.94 97 TYR A N 1
ATOM 768 C CA . TYR A 1 97 ? -7.065 -0.232 8.468 1.00 92.94 97 TYR A CA 1
ATOM 769 C C . TYR A 1 97 ? -5.973 0.716 7.983 1.00 92.94 97 TYR A C 1
ATOM 771 O O . TYR A 1 97 ? -5.179 0.316 7.133 1.00 92.94 97 TYR A O 1
ATOM 779 N N . TYR A 1 98 ? -5.883 1.926 8.539 1.00 92.44 98 TYR A N 1
ATOM 780 C CA . TYR A 1 98 ? -4.857 2.883 8.115 1.00 92.44 98 TYR A CA 1
ATOM 781 C C . TYR A 1 98 ? -3.446 2.383 8.426 1.00 92.44 98 TYR A C 1
ATOM 783 O O . TYR A 1 98 ? -2.588 2.423 7.552 1.00 92.44 98 TYR A O 1
ATOM 791 N N . ALA A 1 99 ? -3.219 1.820 9.615 1.00 93.88 99 ALA A N 1
ATOM 792 C CA . ALA A 1 99 ? -1.918 1.263 9.980 1.00 93.88 99 ALA A CA 1
ATOM 793 C C . ALA A 1 99 ? -1.486 0.118 9.045 1.00 93.88 99 ALA A C 1
ATOM 795 O O . ALA A 1 99 ? -0.325 0.031 8.648 1.00 93.88 99 ALA A O 1
ATOM 796 N N . THR A 1 100 ? -2.430 -0.739 8.643 1.00 94.62 100 THR A N 1
ATOM 797 C CA . THR A 1 100 ? -2.168 -1.813 7.672 1.00 94.62 100 THR A CA 1
ATOM 798 C C . THR A 1 100 ? -1.917 -1.257 6.275 1.00 94.62 100 THR A C 1
ATOM 800 O O . THR A 1 100 ? -1.011 -1.717 5.587 1.00 94.62 100 THR A O 1
ATOM 803 N N . ALA A 1 101 ? -2.702 -0.267 5.846 1.00 94.69 101 ALA A N 1
ATOM 804 C CA . ALA A 1 101 ? -2.547 0.356 4.539 1.00 94.69 101 ALA A CA 1
ATOM 805 C C . ALA A 1 101 ? -1.192 1.064 4.394 1.00 94.69 101 ALA A C 1
ATOM 807 O O . ALA A 1 101 ? -0.565 0.925 3.347 1.00 94.69 101 ALA A O 1
ATOM 808 N N . GLU A 1 102 ? -0.716 1.753 5.434 1.00 95.12 102 GLU A N 1
ATOM 809 C CA . GLU A 1 102 ? 0.619 2.367 5.449 1.00 95.12 102 GLU A CA 1
ATOM 810 C C . GLU A 1 102 ? 1.731 1.310 5.402 1.00 95.12 102 GLU A C 1
ATOM 812 O O . GLU A 1 102 ? 2.635 1.412 4.578 1.00 95.12 102 GLU A O 1
ATOM 817 N N . SER A 1 103 ? 1.604 0.220 6.167 1.00 95.38 103 SER A N 1
ATOM 818 C CA . SER A 1 103 ? 2.560 -0.898 6.106 1.00 95.38 103 SER A CA 1
ATOM 819 C C . SER A 1 103 ? 2.664 -1.508 4.695 1.00 95.38 103 SER A C 1
ATOM 821 O O . SER A 1 103 ? 3.756 -1.771 4.186 1.00 95.38 103 SER A O 1
ATOM 823 N N . VAL A 1 104 ? 1.530 -1.678 4.003 1.00 95.44 104 VAL A N 1
ATOM 824 C CA . VAL A 1 104 ? 1.507 -2.142 2.603 1.00 95.44 104 VAL A CA 1
ATOM 825 C C . VAL A 1 104 ? 2.104 -1.094 1.662 1.00 95.44 104 VAL A C 1
ATOM 827 O O . VAL A 1 104 ? 2.816 -1.441 0.716 1.00 95.44 104 VAL A O 1
ATOM 830 N N . ARG A 1 105 ? 1.821 0.188 1.908 1.00 95.00 105 ARG A N 1
ATOM 831 C CA . ARG A 1 105 ? 2.318 1.311 1.110 1.00 95.00 105 ARG A CA 1
ATOM 832 C C . ARG A 1 105 ? 3.842 1.382 1.129 1.00 95.00 105 ARG A C 1
ATOM 834 O O . ARG A 1 105 ? 4.417 1.606 0.067 1.00 95.00 105 ARG A O 1
ATOM 841 N N . ASP A 1 106 ? 4.486 1.124 2.26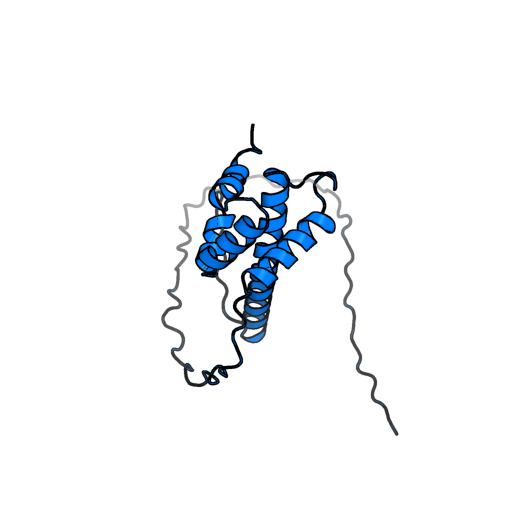1 1.00 95.00 106 ASP A N 1
ATOM 842 C CA . ASP A 1 106 ? 5.949 1.095 2.355 1.00 95.00 106 ASP A CA 1
ATOM 843 C C . ASP A 1 106 ? 6.564 0.084 1.376 1.00 95.00 106 ASP A C 1
ATOM 845 O O . ASP A 1 106 ? 7.494 0.408 0.634 1.00 95.00 106 ASP A O 1
ATOM 849 N N . MET A 1 107 ? 5.980 -1.114 1.278 1.00 93.31 107 MET A N 1
ATOM 850 C CA . MET A 1 107 ? 6.429 -2.135 0.326 1.00 93.31 107 MET A CA 1
ATOM 851 C C . MET A 1 107 ? 6.230 -1.696 -1.132 1.00 93.31 107 MET A C 1
ATOM 853 O O . MET A 1 107 ? 7.088 -1.911 -1.990 1.00 93.31 107 MET A O 1
ATOM 857 N N . LEU A 1 108 ? 5.098 -1.049 -1.424 1.00 95.25 108 LEU A N 1
ATOM 858 C CA . LEU A 1 108 ? 4.821 -0.526 -2.760 1.00 95.25 108 LEU A CA 1
ATOM 859 C C . LEU A 1 108 ? 5.781 0.603 -3.145 1.00 95.25 108 LEU A C 1
ATOM 861 O O . LEU A 1 108 ? 6.178 0.668 -4.304 1.00 95.25 108 LEU A O 1
ATOM 865 N N . ILE A 1 109 ? 6.181 1.459 -2.201 1.00 96.12 109 ILE A N 1
ATOM 866 C CA . ILE A 1 109 ? 7.145 2.540 -2.445 1.00 96.12 109 ILE A CA 1
ATOM 867 C C . ILE A 1 109 ? 8.508 1.973 -2.826 1.00 96.12 109 ILE A C 1
ATOM 869 O O . ILE A 1 109 ? 9.110 2.453 -3.784 1.00 96.12 109 ILE A O 1
ATOM 873 N N . ILE A 1 110 ? 8.979 0.935 -2.129 1.00 94.50 110 ILE A N 1
ATOM 874 C CA . ILE A 1 110 ? 10.254 0.280 -2.452 1.00 94.50 110 ILE A CA 1
ATOM 875 C C . ILE A 1 110 ? 10.231 -0.234 -3.899 1.00 94.50 110 ILE A C 1
ATOM 877 O O . ILE A 1 110 ? 11.126 0.077 -4.688 1.00 94.50 110 ILE A O 1
ATOM 881 N N . ASN A 1 111 ? 9.167 -0.945 -4.278 1.00 94.31 111 ASN A N 1
ATOM 882 C CA . ASN A 1 111 ? 9.011 -1.485 -5.631 1.00 94.31 111 ASN A CA 1
ATOM 883 C C . ASN A 1 111 ? 8.834 -0.384 -6.689 1.00 94.31 111 ASN A C 1
ATOM 885 O O . ASN A 1 111 ? 9.348 -0.494 -7.807 1.00 94.31 111 ASN A O 1
ATOM 889 N N . TRP A 1 112 ? 8.115 0.686 -6.347 1.00 96.00 112 TRP A N 1
ATOM 890 C CA . TRP A 1 112 ? 7.896 1.824 -7.231 1.00 96.00 112 TRP A CA 1
ATOM 891 C C . TRP A 1 112 ? 9.198 2.576 -7.508 1.00 96.00 112 TRP A C 1
ATOM 893 O O . TRP A 1 112 ? 9.508 2.810 -8.673 1.00 96.00 112 TRP A O 1
ATOM 903 N N . ASN A 1 113 ? 10.000 2.853 -6.476 1.00 96.25 113 ASN A N 1
ATOM 904 C CA . ASN A 1 113 ? 11.311 3.491 -6.617 1.00 96.25 113 ASN A CA 1
ATOM 905 C C . ASN A 1 113 ? 12.249 2.647 -7.489 1.00 96.25 113 ASN A C 1
ATOM 907 O O . ASN A 1 113 ? 12.857 3.167 -8.419 1.00 96.25 113 ASN A O 1
ATOM 911 N N . ALA A 1 114 ? 12.306 1.331 -7.257 1.00 95.19 114 ALA A N 1
ATOM 912 C CA . ALA A 1 114 ? 13.126 0.430 -8.068 1.00 95.19 114 ALA A CA 1
ATOM 913 C C . ALA A 1 114 ? 12.715 0.441 -9.553 1.00 95.19 114 ALA A C 1
ATOM 915 O O . ALA A 1 114 ? 13.567 0.443 -10.444 1.00 95.19 114 ALA A O 1
ATOM 916 N N . THR A 1 115 ? 11.407 0.481 -9.825 1.00 95.56 115 THR A N 1
ATOM 917 C CA . THR A 1 115 ? 10.874 0.557 -11.194 1.00 95.56 115 THR A CA 1
ATOM 918 C C . THR A 1 115 ? 11.162 1.916 -11.833 1.00 95.56 115 THR A C 1
ATOM 920 O O . THR A 1 115 ? 11.533 1.981 -13.004 1.00 95.56 115 THR A O 1
ATOM 923 N N . TYR A 1 116 ? 11.021 2.997 -11.065 1.00 94.31 116 TYR A N 1
ATOM 924 C CA . TYR A 1 116 ? 11.291 4.357 -11.518 1.00 94.31 116 TYR A CA 1
ATOM 925 C C . TYR A 1 116 ? 12.765 4.528 -11.907 1.00 94.31 116 TYR A C 1
ATOM 927 O O . TYR A 1 116 ? 13.064 4.916 -13.036 1.00 94.31 116 TYR A O 1
ATOM 935 N N . ASP A 1 117 ? 13.685 4.121 -11.029 1.00 95.25 117 ASP A N 1
ATOM 936 C CA . ASP A 1 117 ? 15.129 4.158 -11.281 1.00 95.25 117 ASP A CA 1
ATOM 937 C C . ASP A 1 117 ? 15.526 3.340 -12.514 1.00 95.25 117 ASP A C 1
ATOM 939 O O . ASP A 1 117 ? 16.443 3.706 -13.252 1.00 95.25 117 ASP A O 1
ATOM 943 N N . TYR A 1 118 ? 14.858 2.208 -12.739 1.00 95.12 118 TYR A N 1
ATOM 944 C CA . TYR A 1 118 ? 15.085 1.375 -13.914 1.00 95.12 118 TYR A CA 1
ATOM 945 C C . TYR A 1 118 ? 14.656 2.083 -15.207 1.00 95.12 118 TYR A C 1
ATOM 947 O O . TYR A 1 118 ? 15.409 2.074 -16.184 1.00 95.12 118 TYR A O 1
ATOM 955 N N . TYR A 1 119 ? 13.483 2.723 -15.216 1.00 94.56 119 TYR A N 1
ATOM 956 C CA . TYR A 1 119 ? 13.000 3.461 -16.384 1.00 94.56 119 TYR A CA 1
ATOM 957 C C . TYR A 1 119 ? 13.849 4.689 -16.708 1.00 94.56 119 TYR A C 1
ATOM 959 O O . TYR A 1 119 ? 14.122 4.913 -17.886 1.00 94.56 119 TYR A O 1
ATOM 967 N N . GLU A 1 120 ? 14.323 5.419 -15.697 1.00 92.69 120 GLU A N 1
ATOM 968 C CA . GLU A 1 120 ? 15.250 6.544 -15.881 1.00 92.69 120 GLU A CA 1
ATOM 969 C C . GLU A 1 120 ? 16.588 6.085 -16.484 1.00 92.69 120 GLU A C 1
ATOM 971 O O . GLU A 1 120 ? 17.100 6.696 -17.418 1.00 92.69 120 GLU A O 1
ATOM 976 N N . LYS A 1 121 ? 17.156 4.970 -16.000 1.00 94.25 121 LYS A N 1
ATOM 977 C CA . LYS A 1 121 ? 18.456 4.462 -16.482 1.00 94.25 121 LYS A CA 1
ATOM 978 C C . LYS A 1 121 ? 18.400 3.879 -17.891 1.00 94.25 121 LYS A C 1
ATOM 980 O O . LYS A 1 121 ? 19.396 3.945 -18.609 1.00 94.25 121 LYS A O 1
ATOM 985 N N . MET A 1 122 ? 17.290 3.240 -18.260 1.00 92.31 122 MET A N 1
ATOM 986 C CA . MET A 1 122 ? 17.153 2.578 -19.561 1.00 92.31 122 MET A CA 1
ATOM 987 C C . MET A 1 122 ? 16.569 3.475 -20.661 1.00 92.31 122 MET A C 1
ATOM 989 O O . MET A 1 122 ? 16.556 3.035 -21.809 1.00 92.31 122 MET A O 1
ATOM 993 N N . ASP A 1 123 ? 16.100 4.686 -20.327 1.00 91.69 123 ASP A N 1
ATOM 994 C CA . ASP A 1 123 ? 15.477 5.652 -21.253 1.00 91.69 123 ASP A CA 1
ATOM 995 C C . ASP A 1 123 ? 14.467 4.985 -22.207 1.00 91.69 123 ASP A C 1
ATOM 997 O O . ASP A 1 123 ? 14.497 5.107 -23.435 1.00 91.69 123 ASP A O 1
ATOM 1001 N N . VAL A 1 124 ? 13.592 4.159 -21.627 1.00 90.62 124 VAL A N 1
ATOM 1002 C CA . VAL A 1 124 ? 12.604 3.399 -22.397 1.00 90.62 124 VAL A CA 1
ATOM 1003 C C . VAL A 1 124 ? 11.441 4.295 -22.805 1.00 90.62 124 VAL A C 1
ATOM 1005 O O . VAL A 1 124 ? 10.982 5.149 -22.049 1.00 90.62 124 VAL A O 1
ATOM 1008 N N . LYS A 1 125 ? 10.884 4.057 -23.995 1.00 93.06 125 LYS A N 1
ATOM 1009 C CA . LYS A 1 125 ? 9.686 4.766 -24.455 1.00 93.06 125 LYS A CA 1
ATOM 1010 C C . LYS A 1 125 ? 8.499 4.489 -23.521 1.00 93.06 125 LYS A C 1
ATOM 1012 O O . LYS A 1 125 ? 8.019 3.359 -23.450 1.00 93.06 125 LYS A O 1
ATOM 1017 N N . GLN A 1 126 ? 7.983 5.531 -22.872 1.00 92.81 126 GLN A N 1
ATOM 1018 C CA . GLN A 1 126 ? 6.854 5.443 -21.941 1.00 92.81 126 GLN A CA 1
ATOM 1019 C C . GLN A 1 126 ? 5.515 5.698 -22.651 1.00 92.81 126 GLN A C 1
ATOM 1021 O O . GLN A 1 126 ? 5.399 6.580 -23.505 1.00 92.81 126 GLN A O 1
ATOM 1026 N N . ALA A 1 127 ? 4.491 4.917 -22.303 1.00 94.94 127 ALA A N 1
ATOM 1027 C CA . ALA A 1 127 ? 3.126 5.118 -22.777 1.00 94.94 127 ALA A CA 1
ATOM 1028 C C . ALA A 1 127 ? 2.289 5.791 -21.681 1.00 94.94 127 ALA A C 1
ATOM 1030 O O . ALA A 1 127 ? 2.153 5.249 -20.587 1.00 94.94 127 ALA A O 1
ATOM 1031 N N . TYR A 1 128 ? 1.696 6.946 -21.988 1.00 95.75 128 TYR A N 1
ATOM 1032 C CA . TYR A 1 128 ? 0.830 7.680 -21.065 1.00 95.75 128 TYR A CA 1
ATOM 1033 C C . TYR A 1 128 ? -0.635 7.466 -21.436 1.00 95.75 128 TYR A C 1
ATOM 1035 O O . TYR A 1 128 ? -1.070 7.832 -22.530 1.00 95.75 128 TYR A O 1
ATOM 1043 N N . TYR A 1 129 ? -1.392 6.863 -20.523 1.00 96.06 129 TYR A N 1
ATOM 1044 C CA . TYR A 1 129 ? -2.827 6.660 -20.683 1.00 96.06 129 TYR A CA 1
ATOM 1045 C C . TYR A 1 129 ? -3.592 7.854 -20.098 1.00 96.06 129 TYR A C 1
ATOM 1047 O O . TYR A 1 129 ? -3.466 8.143 -18.910 1.00 96.06 129 TYR A O 1
ATOM 1055 N N . LEU A 1 130 ? -4.380 8.547 -20.928 1.00 95.62 130 LEU A N 1
ATOM 1056 C CA . LEU A 1 130 ? -5.227 9.668 -20.512 1.00 95.62 130 LEU A CA 1
ATOM 1057 C C . LEU A 1 130 ? -6.695 9.237 -20.552 1.00 95.62 130 LEU A C 1
ATOM 1059 O O . LEU A 1 130 ? -7.215 8.903 -21.615 1.00 95.62 130 LEU A O 1
ATOM 1063 N N . SER A 1 131 ? -7.356 9.269 -19.399 1.00 94.44 131 SER A N 1
ATOM 1064 C CA . SER A 1 131 ? -8.769 8.922 -19.246 1.00 94.44 131 SER A CA 1
ATOM 1065 C C . SER A 1 131 ? -9.487 9.995 -18.436 1.00 94.44 131 SER A C 1
ATOM 1067 O O . SER A 1 131 ? -8.896 10.576 -17.527 1.00 94.44 131 SER A O 1
ATOM 1069 N N . MET A 1 132 ? -10.759 10.243 -18.755 1.00 96.69 132 MET A N 1
ATOM 1070 C CA . MET A 1 132 ? -11.632 11.102 -17.942 1.00 96.69 132 MET A CA 1
ATOM 1071 C C . MET A 1 132 ? -12.036 10.429 -16.629 1.00 96.69 132 MET A C 1
ATOM 1073 O O . MET A 1 132 ? -12.295 11.109 -15.641 1.00 96.69 132 MET A O 1
ATOM 1077 N N . GLU A 1 133 ? -12.091 9.098 -16.623 1.00 93.38 133 GLU A N 1
ATOM 1078 C CA . GLU A 1 133 ? -12.576 8.308 -15.497 1.00 93.38 133 GLU A CA 1
ATOM 1079 C C . GLU A 1 133 ? -11.617 7.160 -15.197 1.00 93.38 133 GLU A C 1
ATOM 1081 O O . GLU A 1 133 ? -11.045 6.542 -16.103 1.00 93.38 133 GLU A O 1
ATOM 1086 N N . TYR A 1 134 ? -11.447 6.871 -13.909 1.00 91.62 134 TYR A N 1
ATOM 1087 C CA . TYR A 1 134 ? -10.650 5.750 -13.438 1.00 91.62 134 TYR A CA 1
ATOM 1088 C C . TYR A 1 134 ? -11.264 5.157 -12.165 1.00 91.62 134 TYR A C 1
ATOM 1090 O O . TYR A 1 134 ? -11.429 5.845 -11.158 1.00 91.62 134 TYR A O 1
ATOM 1098 N N . LEU A 1 135 ? -11.616 3.871 -12.214 1.00 91.62 135 LEU A N 1
ATOM 1099 C CA . LEU A 1 135 ? -12.309 3.160 -11.137 1.00 91.62 135 LEU A CA 1
ATOM 1100 C C . LEU A 1 135 ? -11.329 2.242 -10.388 1.00 91.62 135 LEU A C 1
ATOM 1102 O O . LEU A 1 135 ? -11.279 1.042 -10.636 1.00 91.62 135 LEU A O 1
ATOM 1106 N N . GLN A 1 136 ? -10.549 2.805 -9.458 1.00 86.50 136 GLN A N 1
ATOM 1107 C CA . GLN A 1 136 ? -9.475 2.090 -8.737 1.00 86.50 136 GLN A CA 1
ATOM 1108 C C . GLN A 1 136 ? -9.979 1.011 -7.748 1.00 86.50 136 GLN A C 1
ATOM 1110 O O . GLN A 1 136 ? -9.209 0.152 -7.321 1.00 86.50 136 GLN A O 1
ATOM 1115 N N . GLY A 1 137 ? -11.269 1.006 -7.393 1.00 88.69 137 GLY A N 1
ATOM 1116 C CA . GLY A 1 137 ? -11.853 0.002 -6.498 1.00 88.69 137 GLY A CA 1
ATOM 1117 C C . GLY A 1 137 ? -11.159 -0.086 -5.128 1.00 88.69 137 GLY A C 1
ATOM 1118 O O . GLY A 1 137 ? -10.621 0.894 -4.614 1.00 88.69 137 GLY A O 1
ATOM 1119 N N . ARG A 1 138 ? -11.187 -1.274 -4.508 1.00 88.94 138 ARG A N 1
ATOM 1120 C CA . ARG A 1 138 ? -10.551 -1.530 -3.204 1.00 88.94 138 ARG A CA 1
ATOM 1121 C C . ARG A 1 138 ? -9.076 -1.891 -3.389 1.00 88.94 138 ARG A C 1
ATOM 1123 O O . ARG A 1 138 ? -8.760 -3.001 -3.803 1.00 88.94 138 ARG A O 1
ATOM 1130 N N . ALA A 1 139 ? -8.177 -0.976 -3.035 1.00 91.69 139 ALA A N 1
ATOM 1131 C CA . ALA A 1 139 ? -6.746 -1.149 -3.283 1.00 91.69 139 ALA A CA 1
ATOM 1132 C C . ALA A 1 139 ? -6.043 -2.118 -2.314 1.00 91.69 139 ALA A C 1
ATOM 1134 O O . ALA A 1 139 ? -5.143 -2.832 -2.739 1.00 91.69 139 ALA A O 1
ATOM 1135 N N . LEU A 1 140 ? -6.445 -2.175 -1.037 1.00 92.50 140 LEU A N 1
ATOM 1136 C CA . LEU A 1 140 ? -5.692 -2.896 0.002 1.00 92.50 140 LEU A CA 1
ATOM 1137 C C . LEU A 1 140 ? -5.534 -4.397 -0.297 1.00 92.50 140 LEU A C 1
ATOM 1139 O O . LEU A 1 140 ? -4.418 -4.906 -0.334 1.00 92.50 140 LEU A O 1
ATOM 1143 N N . LEU A 1 141 ? -6.643 -5.099 -0.552 1.00 93.25 141 LEU A N 1
ATOM 1144 C CA . LEU A 1 141 ? -6.608 -6.537 -0.854 1.00 93.25 141 LEU A CA 1
ATOM 1145 C C . LEU A 1 141 ? -5.912 -6.822 -2.187 1.00 93.25 141 LEU A C 1
ATOM 1147 O O . LEU A 1 141 ? -5.172 -7.796 -2.290 1.00 93.25 141 LEU A O 1
ATOM 1151 N N . ASN A 1 142 ? -6.099 -5.947 -3.179 1.00 93.88 142 ASN A N 1
ATOM 1152 C CA . ASN A 1 142 ? -5.428 -6.069 -4.472 1.00 93.88 142 ASN A CA 1
ATOM 1153 C C . ASN A 1 142 ? -3.908 -5.926 -4.318 1.00 93.88 142 ASN A C 1
ATOM 1155 O O . ASN A 1 142 ? -3.156 -6.709 -4.888 1.00 93.88 142 ASN A O 1
ATOM 1159 N N . ALA A 1 143 ? -3.447 -4.963 -3.517 1.00 94.62 143 ALA A N 1
ATOM 1160 C CA . ALA A 1 143 ? -2.031 -4.749 -3.252 1.00 94.62 143 ALA A CA 1
ATOM 1161 C C . ALA A 1 143 ? -1.407 -5.928 -2.494 1.00 94.62 143 ALA A C 1
ATOM 1163 O O . ALA A 1 143 ? -0.394 -6.464 -2.933 1.00 94.62 143 ALA A O 1
ATOM 1164 N N . ILE A 1 144 ? -2.035 -6.377 -1.402 1.00 94.56 144 ILE A N 1
ATOM 1165 C CA . ILE A 1 144 ? -1.556 -7.526 -0.618 1.00 94.56 144 ILE A CA 1
ATOM 1166 C C . ILE A 1 144 ? -1.516 -8.800 -1.478 1.00 94.56 144 ILE A C 1
ATOM 1168 O O . ILE A 1 144 ? -0.552 -9.563 -1.396 1.00 94.56 144 ILE A O 1
ATOM 1172 N N . GLY A 1 145 ? -2.528 -9.005 -2.328 1.00 94.56 145 GLY A N 1
ATOM 1173 C CA . GLY A 1 145 ? -2.589 -10.124 -3.267 1.00 94.56 145 GLY A CA 1
ATOM 1174 C C . GLY A 1 145 ? -1.480 -10.077 -4.318 1.00 94.56 145 GLY A C 1
ATOM 1175 O O . GLY A 1 145 ? -0.804 -11.080 -4.523 1.00 94.56 145 GLY A O 1
ATOM 1176 N N . ASN A 1 146 ? -1.231 -8.910 -4.921 1.00 94.25 146 ASN A N 1
ATOM 1177 C CA . ASN A 1 146 ? -0.159 -8.724 -5.907 1.00 94.25 146 ASN A CA 1
ATOM 1178 C C . ASN A 1 146 ? 1.247 -8.877 -5.305 1.00 94.25 146 ASN A C 1
ATOM 1180 O O . ASN A 1 146 ? 2.180 -9.226 -6.021 1.00 94.25 146 ASN A O 1
ATOM 1184 N N . LEU A 1 147 ? 1.402 -8.614 -4.005 1.00 92.56 147 LEU A N 1
ATOM 1185 C CA . LEU A 1 147 ? 2.642 -8.857 -3.264 1.00 92.56 147 LEU A CA 1
ATOM 1186 C C . LEU A 1 147 ? 2.777 -10.317 -2.791 1.00 92.56 147 LEU A C 1
ATOM 1188 O O . LEU A 1 147 ? 3.815 -10.677 -2.244 1.00 92.56 147 LEU A O 1
ATOM 1192 N N . GLU A 1 148 ? 1.747 -11.151 -2.976 1.00 93.81 148 GLU A N 1
ATOM 1193 C CA . GLU A 1 148 ? 1.659 -12.525 -2.459 1.00 93.81 148 GLU A CA 1
ATOM 1194 C C . GLU A 1 148 ? 1.800 -12.624 -0.924 1.00 93.81 148 GLU A C 1
ATOM 1196 O O . GLU A 1 148 ? 2.243 -13.642 -0.391 1.00 93.81 148 GLU A O 1
ATOM 1201 N N . LEU A 1 149 ? 1.414 -11.574 -0.187 1.00 93.25 149 LEU A N 1
ATOM 1202 C CA . LEU A 1 149 ? 1.572 -11.493 1.275 1.00 93.25 149 LEU A CA 1
ATOM 1203 C C . LEU A 1 149 ? 0.262 -11.711 2.046 1.00 93.25 149 LEU A C 1
ATOM 1205 O O . LEU A 1 149 ? 0.197 -11.438 3.244 1.00 93.25 149 LEU A O 1
ATOM 1209 N N . THR A 1 150 ? -0.783 -12.228 1.395 1.00 94.25 150 THR A N 1
ATOM 1210 C CA . THR A 1 150 ? -2.114 -12.420 2.003 1.00 94.25 150 THR A CA 1
ATOM 1211 C C . THR A 1 150 ? -2.064 -13.229 3.297 1.00 94.25 150 THR A C 1
ATOM 1213 O O . THR A 1 150 ? -2.640 -12.810 4.299 1.00 94.25 150 THR A O 1
ATOM 1216 N N . GLY A 1 151 ? -1.334 -14.349 3.312 1.00 93.94 151 GLY A N 1
ATOM 1217 C CA . GLY A 1 151 ? -1.190 -15.177 4.514 1.00 93.94 151 GLY A CA 1
ATOM 1218 C C . GLY A 1 151 ? -0.436 -14.461 5.638 1.00 93.94 151 GLY A C 1
ATOM 1219 O O . GLY A 1 151 ? -0.875 -14.469 6.786 1.00 93.94 151 GLY A O 1
ATOM 1220 N N . ALA A 1 152 ? 0.656 -13.772 5.300 1.00 94.56 152 ALA A N 1
ATOM 1221 C CA . ALA A 1 152 ? 1.496 -13.086 6.277 1.00 94.56 152 ALA A CA 1
ATOM 1222 C C . ALA A 1 152 ? 0.761 -11.908 6.947 1.00 94.56 152 ALA A C 1
ATOM 1224 O O . ALA A 1 152 ? 0.828 -11.761 8.168 1.00 94.56 152 ALA A O 1
ATOM 1225 N N . TYR A 1 153 ? -0.004 -11.124 6.177 1.00 95.44 153 TYR A N 1
ATOM 1226 C CA . TYR A 1 153 ? -0.846 -10.046 6.708 1.00 95.44 153 TYR A CA 1
ATOM 1227 C C . TYR A 1 153 ? -2.028 -10.566 7.532 1.00 95.44 153 TYR A C 1
ATOM 1229 O O . TYR A 1 153 ? -2.330 -9.995 8.580 1.00 95.44 153 TYR A O 1
ATOM 1237 N N . ALA A 1 154 ? -2.673 -11.659 7.110 1.00 95.62 154 ALA A N 1
ATOM 1238 C CA . ALA A 1 154 ? -3.749 -12.276 7.884 1.00 95.62 154 ALA A CA 1
ATOM 1239 C C . ALA A 1 154 ? -3.248 -12.776 9.250 1.00 95.62 154 ALA A C 1
ATOM 1241 O O . ALA A 1 154 ? -3.877 -12.530 10.279 1.00 95.62 154 ALA A O 1
ATOM 1242 N N . GLU A 1 155 ? -2.078 -13.418 9.291 1.00 95.88 155 GLU A N 1
ATOM 1243 C CA . GLU A 1 155 ? -1.456 -13.838 10.547 1.00 95.88 155 GLU A CA 1
ATOM 1244 C C . GLU A 1 155 ? -1.019 -12.665 11.427 1.00 95.88 155 GLU A C 1
ATOM 1246 O O . GLU A 1 155 ? -1.213 -12.713 12.644 1.00 95.88 155 GLU A O 1
ATOM 1251 N N . ALA A 1 156 ? -0.426 -11.627 10.832 1.00 95.81 156 ALA A N 1
ATOM 1252 C CA . ALA A 1 156 ? 0.020 -10.437 11.548 1.00 95.81 156 ALA A CA 1
ATOM 1253 C C . ALA A 1 156 ? -1.154 -9.720 12.228 1.00 95.81 156 ALA A C 1
ATOM 1255 O O . ALA A 1 156 ? -1.092 -9.417 13.418 1.00 95.81 156 ALA A O 1
ATOM 1256 N N . LEU A 1 157 ? -2.256 -9.521 11.500 1.00 94.50 157 LEU A N 1
ATOM 1257 C CA . LEU A 1 157 ? -3.466 -8.907 12.043 1.00 94.50 157 LEU A CA 1
ATOM 1258 C C . LEU A 1 157 ? -4.121 -9.774 13.115 1.00 94.50 157 LEU A C 1
ATOM 1260 O O . LEU A 1 157 ? -4.515 -9.249 14.157 1.00 94.50 157 LEU A O 1
ATOM 1264 N N . ARG A 1 158 ? -4.137 -11.100 12.933 1.00 95.06 158 ARG A N 1
ATOM 1265 C CA . ARG A 1 158 ? -4.652 -12.027 13.947 1.00 95.06 158 ARG A CA 1
ATOM 1266 C C . ARG A 1 158 ? -3.874 -11.925 15.261 1.00 95.06 158 ARG A C 1
ATOM 1268 O O . ARG A 1 158 ? -4.482 -11.977 16.326 1.00 95.06 158 ARG A O 1
ATOM 1275 N N . LYS A 1 159 ? -2.548 -11.733 15.209 1.00 93.69 159 LYS A N 1
ATOM 1276 C CA . LYS A 1 159 ? -1.711 -11.484 16.404 1.00 93.69 159 LYS A CA 1
ATOM 1277 C C . LYS A 1 159 ? -2.054 -10.160 17.099 1.00 93.69 159 LYS A C 1
ATOM 1279 O O . LYS A 1 159 ? -1.902 -10.064 18.311 1.00 93.69 159 LYS A O 1
ATOM 1284 N N . LEU A 1 160 ? -2.534 -9.170 16.349 1.00 91.25 160 LEU A N 1
ATOM 1285 C CA . LEU A 1 160 ? -3.003 -7.875 16.855 1.00 91.25 160 LEU A CA 1
ATOM 1286 C C . LEU A 1 160 ? -4.497 -7.882 17.240 1.00 91.25 160 LEU A C 1
ATOM 1288 O O . LEU A 1 160 ? -5.035 -6.845 17.620 1.00 91.25 160 LEU A O 1
ATOM 1292 N N . GLY A 1 161 ? -5.167 -9.037 17.154 1.00 92.69 161 GLY A N 1
ATOM 1293 C CA . GLY A 1 161 ? -6.573 -9.203 17.528 1.00 92.69 161 GLY A CA 1
ATOM 1294 C C . GLY A 1 161 ? -7.584 -8.738 16.475 1.00 92.69 161 GLY A C 1
ATOM 1295 O O . GLY A 1 161 ? -8.742 -8.524 16.818 1.00 92.69 161 GLY A O 1
ATOM 1296 N N . GLN A 1 162 ? -7.172 -8.576 15.214 1.00 93.00 162 GLN A N 1
ATOM 1297 C CA . GLN A 1 162 ? -8.030 -8.132 14.108 1.00 93.00 162 GLN A CA 1
ATOM 1298 C C . GLN A 1 162 ? -8.068 -9.175 12.980 1.00 93.00 162 GLN A C 1
ATOM 1300 O O . GLN A 1 162 ? -7.096 -9.895 12.763 1.00 93.00 162 GLN A O 1
ATOM 1305 N N . ASN A 1 163 ? -9.167 -9.236 12.222 1.00 94.38 163 ASN A N 1
ATOM 1306 C CA . ASN A 1 163 ? -9.241 -10.049 11.001 1.00 94.38 163 ASN A CA 1
ATOM 1307 C C . ASN A 1 163 ? -9.017 -9.181 9.761 1.00 94.38 163 ASN A C 1
ATOM 1309 O O . ASN A 1 163 ? -9.531 -8.063 9.671 1.00 94.38 163 ASN A O 1
ATOM 1313 N N . LEU A 1 164 ? -8.306 -9.716 8.768 1.00 93.00 164 LEU A N 1
ATOM 1314 C CA . LEU A 1 164 ? -8.000 -9.001 7.527 1.00 93.00 164 LEU A CA 1
ATOM 1315 C C . LEU A 1 164 ? -9.272 -8.595 6.766 1.00 93.00 164 LEU A C 1
ATOM 1317 O O . LEU A 1 164 ? -9.343 -7.499 6.215 1.00 93.00 164 LEU A O 1
ATOM 1321 N N . GLU A 1 165 ? -10.297 -9.444 6.765 1.00 92.12 165 GLU A N 1
ATOM 1322 C CA . GLU A 1 165 ? -11.561 -9.208 6.067 1.00 92.12 165 GLU A CA 1
ATOM 1323 C C . GLU A 1 165 ? -12.390 -8.096 6.720 1.00 92.12 165 GLU A C 1
ATOM 1325 O O . GLU A 1 165 ? -13.065 -7.342 6.015 1.00 92.12 165 GLU A O 1
ATOM 1330 N N . ASP A 1 166 ? -12.359 -7.999 8.052 1.00 92.50 166 ASP A N 1
ATOM 1331 C CA . ASP A 1 166 ? -13.020 -6.924 8.803 1.00 92.50 166 ASP A CA 1
ATOM 1332 C C . ASP A 1 166 ? -12.317 -5.588 8.528 1.00 92.50 166 ASP A C 1
ATOM 1334 O O . ASP A 1 166 ? -12.960 -4.596 8.181 1.00 92.50 166 ASP A O 1
ATOM 1338 N N . VAL A 1 167 ? -10.982 -5.589 8.573 1.00 92.00 167 VAL A N 1
ATOM 1339 C CA . VAL A 1 167 ? -10.150 -4.416 8.273 1.00 92.00 167 VAL A CA 1
ATOM 1340 C C . VAL A 1 167 ? -10.354 -3.946 6.827 1.00 92.00 167 VAL A C 1
ATOM 1342 O O . VAL A 1 167 ? -10.569 -2.761 6.577 1.00 92.00 167 VAL A O 1
ATOM 1345 N N . ALA A 1 168 ? -10.372 -4.860 5.856 1.00 91.12 168 ALA A N 1
ATOM 1346 C CA . ALA A 1 168 ? -10.574 -4.528 4.446 1.00 91.12 168 ALA A CA 1
ATOM 1347 C C . ALA A 1 168 ? -11.986 -4.002 4.130 1.00 91.12 168 ALA A C 1
ATOM 1349 O O . ALA A 1 168 ? -12.173 -3.294 3.134 1.00 91.12 168 ALA A O 1
ATOM 1350 N N . ARG A 1 169 ? -12.993 -4.326 4.953 1.00 90.69 169 ARG A N 1
ATOM 1351 C CA . ARG A 1 169 ? -14.347 -3.759 4.831 1.00 90.69 169 ARG A CA 1
ATOM 1352 C C . ARG A 1 169 ? -14.398 -2.283 5.218 1.00 90.69 169 ARG A C 1
ATOM 1354 O O . ARG A 1 169 ? -15.206 -1.549 4.651 1.00 90.69 169 ARG A O 1
ATOM 1361 N N . GLN A 1 170 ? -13.509 -1.829 6.099 1.00 87.12 170 GLN A N 1
ATOM 1362 C CA . GLN A 1 170 ? -13.480 -0.437 6.542 1.00 87.12 170 GLN A CA 1
ATOM 1363 C C . GLN A 1 170 ? -13.102 0.549 5.425 1.00 87.12 170 GLN A C 1
ATOM 1365 O O . GLN A 1 170 ? -13.554 1.693 5.445 1.00 87.12 170 GLN A O 1
ATOM 1370 N N . ALA A 1 171 ? -12.371 0.092 4.401 1.00 75.25 171 ALA A N 1
ATOM 1371 C CA . ALA A 1 171 ? -11.971 0.891 3.239 1.00 75.25 171 ALA A CA 1
ATOM 1372 C C . ALA A 1 171 ? -13.136 1.623 2.540 1.00 75.25 171 ALA A C 1
ATOM 1374 O O . ALA A 1 171 ? -12.923 2.641 1.889 1.00 75.25 171 ALA A O 1
ATOM 1375 N N . SER A 1 172 ? -14.363 1.098 2.645 1.00 61.31 172 SER A N 1
ATOM 1376 C CA . SER A 1 172 ? -15.549 1.643 1.970 1.00 61.31 172 SER A CA 1
ATOM 1377 C C . SER A 1 172 ? -16.409 2.595 2.807 1.00 61.31 172 SER A C 1
ATOM 1379 O O . SER A 1 172 ? -17.311 3.210 2.250 1.00 61.31 172 SER A O 1
ATOM 1381 N N . VAL A 1 173 ? -16.177 2.722 4.117 1.00 55.38 173 VAL A N 1
ATOM 1382 C CA . VAL A 1 173 ? -17.151 3.358 5.034 1.00 55.38 173 VAL A CA 1
ATOM 1383 C C . VAL A 1 173 ? -17.015 4.891 5.107 1.00 55.38 173 VAL A C 1
ATOM 1385 O O . VAL A 1 173 ? -17.865 5.558 5.674 1.00 55.38 173 VAL A O 1
ATOM 1388 N N . SER A 1 174 ? -15.998 5.495 4.488 1.00 48.75 174 SER A N 1
ATOM 1389 C CA . SER A 1 174 ? -15.750 6.944 4.612 1.00 48.75 174 SER A CA 1
ATOM 1390 C C . SER A 1 174 ? -16.594 7.853 3.691 1.00 48.75 174 SER A C 1
ATOM 1392 O O . SER A 1 174 ? -16.351 9.057 3.671 1.00 48.75 174 SER A O 1
ATOM 1394 N N . LEU A 1 175 ? -17.540 7.312 2.909 1.00 43.47 175 LEU A N 1
ATOM 1395 C CA . LEU A 1 175 ? -18.341 8.059 1.914 1.00 43.47 175 LEU A CA 1
ATOM 1396 C C . LEU A 1 175 ? -19.814 8.296 2.306 1.00 43.47 175 LEU A C 1
ATOM 1398 O O . LEU A 1 175 ? -20.627 8.605 1.435 1.00 43.47 175 LEU A O 1
ATOM 1402 N N . SER A 1 176 ? -20.174 8.170 3.582 1.00 36.03 176 SER A N 1
ATOM 1403 C CA . SER A 1 176 ? -21.543 8.406 4.074 1.00 36.03 176 SER A CA 1
ATOM 1404 C C . SER A 1 176 ? -21.584 9.394 5.222 1.00 36.03 176 SER A C 1
ATOM 1406 O O . SER A 1 176 ? -20.801 9.167 6.172 1.00 36.03 176 SER A O 1
#